Protein AF-A0A1Y2HNV9-F1 (afdb_monomer_lite)

Radius of gyration: 26.34 Å; chains: 1; bounding box: 43×37×82 Å

Foldseek 3Di:
DDDDDDDDPDDPPDDPCCPPPCNCPPHPVVVVVVVVVVVPQPQCVVDDPPDADKWKWWQDPNHTHTDPPVCVVPDDPPTDMDIDGHD

Organism: NCBI:txid765915

pLDDT: mean 73.71, std 15.61, range [43.31, 92.94]

Sequence (87 aa):
MTPPATAVLTKSKEIDISETNIANLGTEIERKVKEASAGTEKAWHAVKDGEIGLWVWRIEQFKVVPVPVQDIGKFYSGDSYIVLKSY

Secondary structure (DSSP, 8-state):
-PPPP-----PPPP--GGGSTTTTTTSHHHHHHHHHHHHT-TTTTT--TT--EEEEEEEETTEEEEPPGGGTT---TT--EEEEEE-

Structure (mmCIF, N/CA/C/O backbone):
data_AF-A0A1Y2HNV9-F1
#
_entry.id   AF-A0A1Y2HNV9-F1
#
loop_
_atom_site.group_PDB
_atom_site.id
_atom_site.type_symbol
_atom_site.label_atom_id
_atom_site.label_alt_id
_atom_site.label_comp_id
_atom_site.label_asym_id
_atom_site.label_entity_id
_atom_site.label_seq_id
_atom_site.pdbx_PDB_ins_code
_atom_site.Cartn_x
_atom_site.Cartn_y
_atom_site.Cartn_z
_atom_site.occupancy
_atom_site.B_iso_or_equiv
_atom_site.auth_seq_id
_atom_site.auth_comp_id
_atom_site.auth_asym_id
_atom_site.auth_atom_id
_atom_site.pdbx_PDB_model_num
ATOM 1 N N . MET A 1 1 ? 28.753 21.734 -71.966 1.00 43.31 1 MET A N 1
ATOM 2 C CA . MET A 1 1 ? 27.966 20.594 -71.449 1.00 43.31 1 MET A CA 1
ATOM 3 C C . MET A 1 1 ? 28.856 19.834 -70.479 1.00 43.31 1 MET A C 1
ATOM 5 O O . MET A 1 1 ? 29.748 19.126 -70.918 1.00 43.31 1 MET A O 1
ATOM 9 N N . THR A 1 2 ? 28.714 20.085 -69.181 1.00 44.75 2 THR A N 1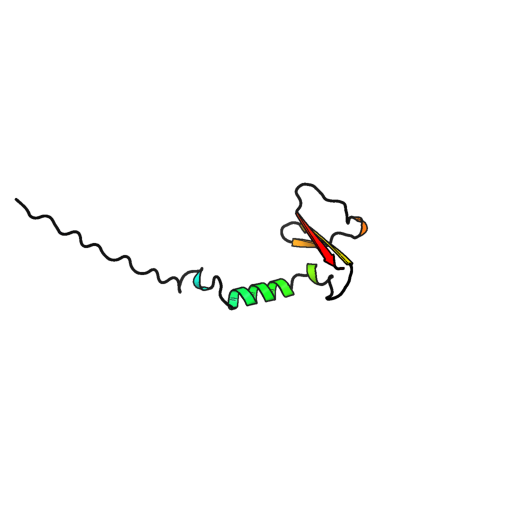
ATOM 10 C CA . THR A 1 2 ? 29.446 19.399 -68.102 1.00 44.75 2 THR A CA 1
ATOM 11 C C . THR A 1 2 ? 28.593 18.230 -67.582 1.00 44.75 2 THR A C 1
ATOM 13 O O . THR A 1 2 ? 27.379 18.403 -67.462 1.00 44.75 2 THR A O 1
ATOM 16 N N . PRO A 1 3 ? 29.162 17.039 -67.318 1.00 54.72 3 PRO A N 1
ATOM 17 C CA . PRO A 1 3 ? 28.394 15.901 -66.807 1.00 54.72 3 PRO A CA 1
ATOM 18 C C . PRO A 1 3 ? 28.011 16.107 -65.326 1.00 54.72 3 PRO A C 1
ATOM 20 O O . PRO A 1 3 ? 28.744 16.785 -64.601 1.00 54.72 3 PRO A O 1
ATOM 23 N N . PRO A 1 4 ? 26.881 15.546 -64.853 1.00 50.00 4 PRO A N 1
ATOM 24 C CA . PRO A 1 4 ? 26.458 15.692 -63.465 1.00 50.00 4 PRO A CA 1
ATOM 25 C C . PRO A 1 4 ? 27.312 14.808 -62.546 1.00 50.00 4 PRO A C 1
ATOM 27 O O . PRO A 1 4 ? 27.547 13.635 -62.833 1.00 50.00 4 PRO A O 1
ATOM 30 N N . ALA A 1 5 ? 27.769 15.375 -61.430 1.00 55.25 5 ALA A N 1
ATOM 31 C CA . ALA A 1 5 ? 28.440 14.630 -60.374 1.00 55.25 5 ALA A CA 1
ATOM 32 C C . ALA A 1 5 ? 27.455 13.633 -59.739 1.00 55.25 5 ALA A C 1
ATOM 34 O O . ALA A 1 5 ? 26.429 14.022 -59.182 1.00 55.25 5 ALA A O 1
ATOM 35 N N . THR A 1 6 ? 27.767 12.343 -59.846 1.00 48.47 6 THR A N 1
ATOM 36 C CA . THR A 1 6 ? 27.035 11.241 -59.218 1.00 48.47 6 THR A CA 1
ATOM 37 C C . THR A 1 6 ? 27.021 11.420 -57.699 1.00 48.47 6 THR A C 1
ATOM 39 O O . THR A 1 6 ? 28.066 11.364 -57.053 1.00 48.47 6 THR A O 1
ATOM 42 N N . ALA A 1 7 ? 25.838 11.629 -57.119 1.00 55.62 7 ALA A N 1
ATOM 43 C CA . ALA A 1 7 ? 25.653 11.650 -55.674 1.00 55.62 7 ALA A CA 1
ATOM 44 C C . ALA A 1 7 ? 25.894 10.242 -55.104 1.00 55.62 7 ALA A C 1
ATOM 46 O O . ALA A 1 7 ? 25.137 9.309 -55.372 1.00 55.62 7 ALA A O 1
ATOM 47 N N . VAL A 1 8 ? 26.960 10.084 -54.322 1.00 53.12 8 VAL A N 1
ATOM 48 C CA . VAL A 1 8 ? 27.223 8.858 -53.563 1.00 53.12 8 VAL A CA 1
ATOM 49 C C . VAL A 1 8 ? 26.334 8.890 -52.317 1.00 53.12 8 VAL A C 1
ATOM 51 O O . VAL A 1 8 ? 26.557 9.685 -51.408 1.00 53.12 8 VAL A O 1
ATOM 54 N N . LEU A 1 9 ? 25.297 8.050 -52.285 1.00 51.47 9 LEU A N 1
ATOM 55 C CA . LEU A 1 9 ? 24.487 7.802 -51.090 1.00 51.47 9 LEU A CA 1
ATOM 56 C C . LEU A 1 9 ? 25.314 6.968 -50.104 1.00 51.47 9 LEU A C 1
ATOM 58 O O . LEU A 1 9 ? 25.379 5.743 -50.203 1.00 51.47 9 LEU A O 1
ATOM 62 N N . THR A 1 10 ? 25.981 7.630 -49.163 1.00 51.34 10 THR A N 1
ATOM 63 C CA . THR A 1 10 ? 26.683 6.960 -48.065 1.00 51.34 10 THR A CA 1
ATOM 64 C C . THR A 1 10 ? 25.651 6.249 -47.187 1.00 51.34 10 THR A C 1
ATOM 66 O O . THR A 1 10 ? 24.822 6.898 -46.550 1.00 51.34 10 THR A O 1
ATOM 69 N N . LYS A 1 11 ? 25.671 4.909 -47.173 1.00 52.47 11 LYS A N 1
ATOM 70 C CA . LYS A 1 11 ? 24.801 4.073 -46.331 1.00 52.47 11 LYS A CA 1
ATOM 71 C C . LYS A 1 11 ? 24.965 4.506 -44.868 1.00 52.47 11 LYS A C 1
ATOM 73 O O . LYS A 1 11 ? 26.084 4.508 -44.355 1.00 52.47 11 LYS A O 1
ATOM 78 N N . SER A 1 12 ? 23.877 4.915 -44.215 1.00 55.16 12 SER A N 1
ATOM 79 C CA . SER A 1 12 ? 23.895 5.309 -42.804 1.00 55.16 12 SER A CA 1
ATOM 80 C C . SER A 1 12 ? 24.425 4.150 -41.961 1.00 55.16 12 SER A C 1
ATOM 82 O O . SER A 1 12 ? 23.953 3.022 -42.095 1.00 55.16 12 SER A O 1
ATOM 84 N N . LYS A 1 13 ? 25.445 4.424 -41.141 1.00 57.69 13 LYS A N 1
ATOM 85 C CA . LYS A 1 13 ? 26.072 3.445 -40.250 1.00 57.69 13 LYS A CA 1
ATOM 86 C C . LYS A 1 13 ? 24.992 2.862 -39.337 1.00 57.69 13 LYS A C 1
ATOM 88 O O . LYS A 1 13 ? 24.282 3.620 -38.680 1.00 57.69 13 LYS A O 1
ATOM 93 N N . GLU A 1 14 ? 24.845 1.540 -39.362 1.00 56.06 14 GLU A N 1
ATOM 94 C CA . GLU A 1 14 ? 23.928 0.802 -38.492 1.00 56.06 14 GLU A CA 1
ATOM 95 C C . GLU A 1 14 ? 24.235 1.209 -37.047 1.00 56.06 14 GLU A C 1
ATOM 97 O O . GLU A 1 14 ? 25.382 1.119 -36.606 1.00 56.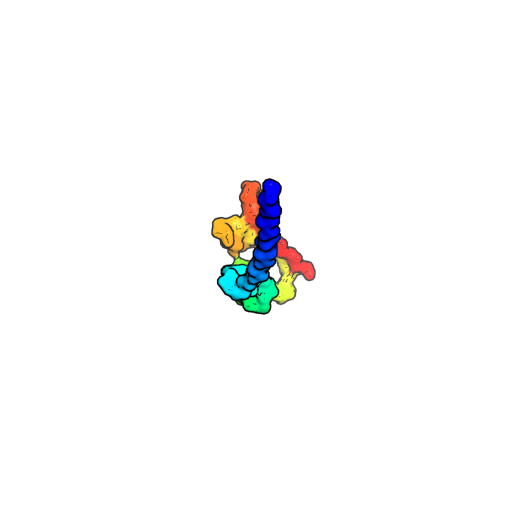06 14 GLU A O 1
ATOM 102 N N . ILE A 1 15 ? 23.249 1.797 -36.364 1.00 55.62 15 ILE A N 1
ATOM 103 C CA . ILE A 1 15 ? 23.441 2.333 -35.018 1.00 55.62 15 ILE A CA 1
ATOM 104 C C . ILE A 1 15 ? 23.576 1.133 -34.091 1.00 55.62 15 ILE A C 1
ATOM 106 O O . ILE A 1 15 ? 22.595 0.452 -33.796 1.00 55.62 15 ILE A O 1
ATOM 110 N N . ASP A 1 16 ? 24.804 0.875 -33.661 1.00 56.53 16 ASP A N 1
ATOM 111 C CA . ASP A 1 16 ? 25.092 -0.099 -32.625 1.00 56.53 16 ASP A CA 1
ATOM 112 C C . ASP A 1 16 ? 24.569 0.451 -31.290 1.00 56.53 16 ASP A C 1
ATOM 114 O O . ASP A 1 16 ? 25.143 1.351 -30.678 1.00 56.53 16 ASP A O 1
ATOM 118 N N . ILE A 1 17 ? 23.390 -0.025 -30.888 1.00 59.34 17 ILE A N 1
ATOM 119 C CA . ILE A 1 17 ? 22.722 0.388 -29.648 1.00 59.34 17 ILE A CA 1
ATOM 120 C C . ILE A 1 17 ? 23.308 -0.305 -28.406 1.00 59.34 17 ILE A C 1
ATOM 122 O O . ILE A 1 17 ? 22.796 -0.100 -27.306 1.00 59.34 17 ILE A O 1
ATOM 126 N N . SER A 1 18 ? 24.353 -1.129 -28.546 1.00 60.38 18 SER A N 1
ATOM 127 C CA . SER A 1 18 ? 24.902 -1.892 -27.418 1.00 60.38 18 SER A CA 1
ATOM 128 C C . SER A 1 18 ? 25.691 -1.015 -26.437 1.00 60.38 18 SER A C 1
ATOM 130 O O . SER A 1 18 ? 25.801 -1.359 -25.263 1.00 60.38 18 SER A O 1
ATOM 132 N N . GLU A 1 19 ? 26.136 0.167 -26.878 1.00 56.88 19 GLU A N 1
ATOM 133 C CA . GLU A 1 19 ? 26.866 1.143 -26.054 1.00 56.88 19 GLU A CA 1
ATOM 134 C C . GLU A 1 19 ? 26.002 2.320 -25.556 1.00 56.88 19 GLU A C 1
ATOM 136 O O . GLU A 1 19 ? 26.523 3.268 -24.968 1.00 56.88 19 GLU A O 1
ATOM 141 N N . THR A 1 20 ? 24.679 2.308 -25.774 1.00 63.53 20 THR A N 1
ATOM 142 C CA . THR A 1 20 ? 23.795 3.370 -25.255 1.00 63.53 20 THR A CA 1
ATOM 143 C C . THR A 1 20 ? 23.243 3.038 -23.867 1.00 63.53 20 THR A C 1
ATOM 145 O O . THR A 1 20 ? 23.106 1.878 -23.487 1.00 63.53 20 THR A O 1
ATOM 148 N N . ASN A 1 21 ? 22.807 4.063 -23.129 1.00 62.56 21 ASN A N 1
ATOM 149 C CA . ASN A 1 21 ? 22.137 3.946 -21.824 1.00 62.56 21 ASN A CA 1
ATOM 150 C C . ASN A 1 21 ? 20.816 3.138 -21.859 1.00 62.56 21 ASN A C 1
ATOM 152 O O . ASN A 1 21 ? 20.171 2.969 -20.829 1.00 62.56 21 ASN A O 1
ATOM 156 N N . ILE A 1 22 ? 20.396 2.667 -23.038 1.00 59.56 22 ILE A N 1
ATOM 157 C CA . ILE A 1 22 ? 19.190 1.867 -23.294 1.00 59.56 22 ILE A CA 1
ATOM 158 C C . ILE A 1 22 ? 19.530 0.387 -23.571 1.00 59.56 22 ILE A C 1
ATOM 160 O O . ILE A 1 22 ? 18.626 -0.435 -23.667 1.00 59.56 22 ILE A O 1
ATOM 164 N N . ALA A 1 23 ? 20.810 0.002 -23.637 1.00 60.22 23 ALA A N 1
ATOM 165 C CA . ALA A 1 23 ? 21.240 -1.341 -24.051 1.00 60.22 23 ALA A CA 1
ATOM 166 C C . ALA A 1 23 ? 20.655 -2.498 -23.214 1.00 60.22 23 ALA A C 1
ATOM 168 O O . ALA A 1 23 ? 20.553 -3.621 -23.701 1.00 60.22 23 ALA A O 1
ATOM 169 N N . ASN A 1 24 ? 20.233 -2.226 -21.975 1.00 57.66 24 ASN A N 1
ATOM 170 C CA . ASN A 1 24 ? 19.697 -3.236 -21.061 1.00 57.66 24 ASN A CA 1
ATOM 171 C C . ASN A 1 24 ? 18.168 -3.212 -20.910 1.00 57.66 24 ASN A C 1
ATOM 173 O O . ASN A 1 24 ? 17.644 -4.015 -20.131 1.00 57.66 24 ASN A O 1
ATOM 177 N N . LEU A 1 25 ? 17.458 -2.346 -21.646 1.00 53.00 25 LEU A N 1
ATOM 178 C CA . LEU A 1 25 ? 15.999 -2.249 -21.577 1.00 53.00 25 LEU A CA 1
ATOM 179 C C . LEU A 1 25 ? 15.335 -3.543 -22.081 1.00 53.00 25 LEU A C 1
ATOM 181 O O . LEU A 1 25 ? 15.451 -3.894 -23.253 1.00 53.00 25 LEU A O 1
ATOM 185 N N . GLY A 1 26 ? 14.655 -4.269 -21.190 1.00 57.53 26 GLY A N 1
ATOM 186 C CA . GLY A 1 26 ? 14.012 -5.562 -21.464 1.00 57.53 26 GLY A CA 1
ATOM 187 C C . GLY A 1 26 ? 14.856 -6.804 -21.143 1.00 57.53 26 GLY A C 1
ATOM 188 O O . GLY A 1 26 ? 14.421 -7.923 -21.418 1.00 57.53 26 GLY A O 1
ATOM 189 N N . THR A 1 27 ? 16.043 -6.644 -20.553 1.00 74.38 27 THR A N 1
ATOM 190 C CA . THR A 1 27 ? 16.913 -7.772 -20.175 1.00 74.38 27 THR A CA 1
ATOM 191 C C . THR A 1 27 ? 16.538 -8.395 -18.824 1.00 74.38 27 THR A C 1
ATOM 193 O O . THR A 1 27 ? 15.894 -7.786 -17.968 1.00 74.38 27 THR A O 1
ATOM 196 N N . GLU A 1 28 ? 17.015 -9.621 -18.593 1.00 62.75 28 GLU A N 1
ATOM 197 C CA . GLU A 1 28 ? 16.927 -10.344 -17.313 1.00 62.75 28 GLU A CA 1
ATOM 198 C C . GLU A 1 28 ? 17.428 -9.507 -16.116 1.00 62.75 28 GLU A C 1
ATOM 200 O O . GLU A 1 28 ? 16.927 -9.646 -15.000 1.00 62.75 28 GLU A O 1
ATOM 205 N N . ILE A 1 29 ? 18.404 -8.617 -16.341 1.00 66.69 29 ILE A N 1
ATOM 206 C CA . ILE A 1 29 ? 18.975 -7.751 -15.303 1.00 66.69 29 ILE A CA 1
ATOM 207 C C . ILE A 1 29 ? 17.951 -6.712 -14.844 1.00 66.69 29 ILE A C 1
ATOM 209 O O . ILE A 1 29 ? 17.744 -6.575 -13.641 1.00 66.69 29 ILE A O 1
ATOM 213 N N . GLU A 1 30 ? 17.258 -6.028 -15.758 1.00 63.16 30 GLU A N 1
ATOM 214 C CA . GLU A 1 30 ? 16.183 -5.103 -15.376 1.00 63.16 30 GLU A CA 1
ATOM 215 C C . GLU A 1 30 ? 15.044 -5.819 -14.653 1.00 63.16 30 GLU A C 1
ATOM 217 O O . GLU A 1 30 ? 14.536 -5.313 -13.650 1.00 63.16 30 GLU A O 1
ATOM 222 N N . ARG A 1 31 ? 14.676 -7.020 -15.118 1.00 65.75 31 ARG A N 1
ATOM 223 C CA . ARG A 1 31 ? 13.655 -7.846 -14.464 1.00 65.75 31 ARG A CA 1
ATOM 224 C C . ARG A 1 31 ? 14.048 -8.166 -13.022 1.00 65.75 31 ARG A C 1
ATOM 226 O O . ARG A 1 31 ? 13.240 -7.960 -12.121 1.00 65.75 31 ARG A O 1
ATOM 233 N N . LYS A 1 32 ? 15.291 -8.601 -12.792 1.00 66.81 32 LYS A N 1
ATOM 234 C CA . LYS A 1 32 ? 15.814 -8.915 -11.453 1.00 66.81 32 LYS A CA 1
ATOM 235 C C . LYS A 1 32 ? 15.968 -7.686 -10.566 1.00 66.81 32 LYS A C 1
ATOM 237 O O . LYS A 1 32 ? 15.649 -7.765 -9.387 1.00 66.81 32 LYS A O 1
ATOM 242 N N . VAL A 1 33 ? 16.431 -6.558 -11.103 1.00 66.50 33 VAL A N 1
ATOM 243 C CA . VAL A 1 33 ? 16.538 -5.303 -10.339 1.00 66.50 33 VAL A CA 1
ATOM 244 C C . VAL A 1 33 ? 15.150 -4.841 -9.905 1.00 66.50 33 VAL A C 1
ATOM 246 O O . VAL A 1 33 ? 14.952 -4.525 -8.736 1.00 66.50 33 VAL A O 1
ATOM 249 N N . LYS A 1 34 ? 14.166 -4.890 -10.807 1.00 65.44 34 LYS A N 1
ATOM 250 C CA . LYS A 1 34 ? 12.775 -4.546 -10.502 1.00 65.44 34 LYS A CA 1
ATOM 251 C C . LYS A 1 34 ? 12.149 -5.501 -9.481 1.00 65.44 34 LYS A C 1
ATOM 253 O O . LYS A 1 34 ? 11.457 -5.043 -8.577 1.00 65.44 34 LYS A O 1
ATOM 258 N N . GLU A 1 35 ? 12.418 -6.801 -9.595 1.00 63.97 35 GLU A N 1
ATOM 259 C CA . GLU A 1 35 ? 11.976 -7.830 -8.642 1.00 63.97 35 GLU A CA 1
ATOM 260 C C . GLU A 1 35 ? 12.603 -7.626 -7.252 1.00 63.97 35 GLU A C 1
ATOM 262 O O . GLU A 1 35 ? 11.894 -7.622 -6.247 1.00 63.97 35 GLU A O 1
ATOM 267 N N . ALA A 1 36 ? 13.910 -7.356 -7.184 1.00 60.94 36 ALA A N 1
ATOM 268 C CA . ALA A 1 36 ? 14.615 -7.069 -5.936 1.00 60.94 36 ALA A CA 1
ATOM 269 C C . ALA A 1 36 ? 14.120 -5.772 -5.275 1.00 60.94 36 ALA A C 1
ATOM 271 O O . ALA A 1 36 ? 13.937 -5.729 -4.058 1.00 60.94 36 ALA A O 1
ATOM 272 N N . SER A 1 37 ? 13.855 -4.724 -6.062 1.00 60.12 37 SER A N 1
ATOM 273 C CA . SER A 1 37 ? 13.244 -3.491 -5.560 1.00 60.12 37 SER A CA 1
ATOM 274 C C . SER A 1 37 ? 11.838 -3.744 -5.013 1.00 60.12 37 SER A C 1
ATOM 276 O O . SER A 1 37 ? 11.557 -3.332 -3.888 1.00 60.12 37 SER A O 1
ATOM 278 N N . ALA A 1 38 ? 10.996 -4.488 -5.740 1.00 60.28 38 ALA A N 1
ATOM 279 C CA . ALA A 1 38 ? 9.649 -4.845 -5.291 1.00 60.28 38 ALA A CA 1
ATOM 280 C C . ALA A 1 38 ? 9.665 -5.641 -3.973 1.00 60.28 38 ALA A C 1
ATOM 282 O O . ALA A 1 38 ? 8.850 -5.384 -3.088 1.00 60.28 38 ALA A O 1
ATOM 283 N N . GLY A 1 39 ? 10.637 -6.543 -3.796 1.00 58.03 39 GLY A N 1
ATOM 284 C CA . GLY A 1 39 ? 10.799 -7.334 -2.571 1.00 58.03 39 GLY A CA 1
ATOM 285 C C . GLY A 1 39 ? 11.240 -6.546 -1.329 1.00 58.03 39 GLY A C 1
ATOM 286 O O . GLY A 1 39 ? 11.147 -7.067 -0.223 1.00 58.03 39 GLY A O 1
ATOM 287 N N . THR A 1 40 ? 11.704 -5.299 -1.472 1.00 60.59 40 THR A N 1
ATOM 288 C CA . THR A 1 40 ? 12.129 -4.455 -0.330 1.00 60.59 40 THR A CA 1
ATOM 289 C C . THR A 1 40 ? 11.102 -3.405 0.070 1.00 60.59 40 THR A C 1
ATOM 291 O O . THR A 1 40 ? 11.294 -2.668 1.047 1.00 60.59 40 THR A O 1
ATOM 294 N N . GLU A 1 41 ? 10.005 -3.308 -0.673 1.00 66.00 41 GLU A N 1
ATOM 295 C CA . GLU A 1 41 ? 9.067 -2.221 -0.492 1.00 66.00 41 GLU A CA 1
ATOM 296 C C . GLU A 1 41 ? 8.212 -2.453 0.757 1.00 66.00 41 GLU A C 1
ATOM 298 O O . GLU A 1 41 ? 7.410 -3.381 0.866 1.00 66.00 41 GLU A O 1
ATOM 303 N N . LYS A 1 42 ? 8.429 -1.583 1.753 1.00 73.31 42 LYS A N 1
ATOM 304 C CA . LYS A 1 42 ? 7.911 -1.767 3.114 1.00 73.31 42 LYS A CA 1
ATOM 305 C C . LYS A 1 42 ? 6.389 -1.871 3.188 1.00 73.31 42 LYS A C 1
ATOM 307 O O . LYS A 1 42 ? 5.882 -2.473 4.130 1.00 73.31 42 LYS A O 1
ATOM 312 N N . ALA A 1 43 ? 5.694 -1.295 2.211 1.00 75.75 43 ALA A N 1
ATOM 313 C CA . ALA A 1 43 ? 4.243 -1.240 2.148 1.00 75.75 43 ALA A CA 1
ATOM 314 C C . ALA A 1 43 ? 3.586 -2.620 1.997 1.00 75.75 43 ALA A C 1
ATOM 316 O O . ALA A 1 43 ? 2.479 -2.809 2.503 1.00 75.75 43 ALA A O 1
ATOM 317 N N . TRP A 1 44 ? 4.270 -3.581 1.365 1.00 78.19 44 TRP A N 1
ATOM 318 C CA . TRP A 1 44 ? 3.707 -4.899 1.057 1.00 78.19 44 TRP A CA 1
ATOM 319 C C . TRP A 1 44 ? 3.892 -5.924 2.176 1.00 78.19 44 TRP A C 1
ATOM 321 O O . TRP A 1 44 ? 3.132 -6.880 2.235 1.00 78.19 44 TRP A O 1
ATOM 331 N N . HIS A 1 45 ? 4.822 -5.711 3.117 1.00 76.06 45 HIS A N 1
ATOM 332 C CA . HIS A 1 45 ? 5.068 -6.656 4.222 1.00 76.06 45 HIS A CA 1
ATOM 333 C C . HIS A 1 45 ? 3.847 -6.901 5.121 1.00 76.06 45 HIS A C 1
ATOM 335 O O . HIS A 1 45 ? 3.798 -7.905 5.828 1.00 76.06 45 HIS A O 1
ATOM 341 N N . ALA A 1 46 ? 2.885 -5.974 5.138 1.00 74.75 46 ALA A N 1
ATOM 342 C CA . ALA A 1 46 ? 1.646 -6.127 5.896 1.00 74.75 46 ALA A CA 1
ATOM 343 C C . ALA A 1 46 ? 0.665 -7.131 5.258 1.00 74.75 46 ALA A C 1
ATOM 345 O O . ALA A 1 46 ? -0.299 -7.528 5.911 1.00 74.75 46 ALA A O 1
ATOM 346 N N . VAL A 1 47 ? 0.895 -7.530 4.005 1.00 82.31 47 VAL A N 1
ATOM 347 C CA . VAL A 1 47 ? 0.112 -8.544 3.297 1.00 82.31 47 VAL A CA 1
ATOM 348 C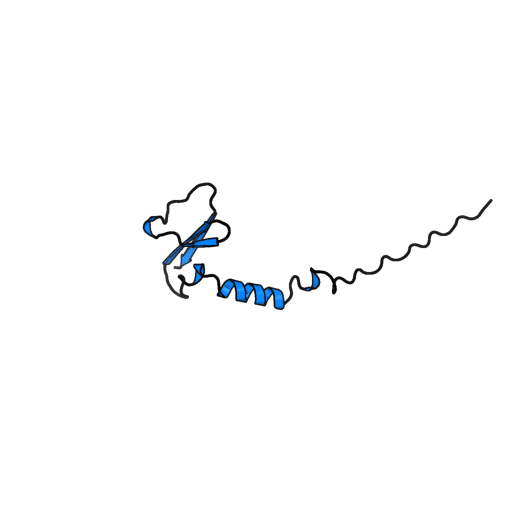 C . VAL A 1 47 ? 0.887 -9.850 3.359 1.00 82.31 47 VAL A C 1
ATOM 350 O O . VAL A 1 47 ? 1.971 -9.956 2.785 1.00 82.31 47 VAL A O 1
ATOM 353 N N . LYS A 1 48 ? 0.349 -10.851 4.052 1.00 79.94 48 LYS A N 1
ATOM 354 C CA . LYS A 1 48 ? 0.893 -12.209 3.981 1.00 79.94 48 LYS A CA 1
ATOM 355 C C . LYS A 1 48 ? 0.146 -13.012 2.933 1.00 79.94 48 LYS A C 1
ATOM 357 O O . LYS A 1 48 ? -1.058 -12.845 2.740 1.00 79.94 48 LYS A O 1
ATOM 362 N N . ASP A 1 49 ? 0.883 -13.900 2.282 1.00 78.12 49 ASP A N 1
ATOM 363 C CA . ASP A 1 49 ? 0.326 -14.832 1.312 1.00 78.12 49 ASP A CA 1
ATOM 364 C C . ASP A 1 49 ? -0.745 -15.713 1.980 1.00 78.12 49 ASP A C 1
ATOM 366 O O . ASP A 1 49 ? -0.528 -16.256 3.067 1.00 78.12 49 ASP A O 1
ATOM 370 N N . GLY A 1 50 ? -1.927 -15.790 1.366 1.00 78.56 50 GLY A N 1
ATOM 371 C CA . GLY A 1 50 ? -3.062 -16.561 1.879 1.00 78.56 50 GLY A CA 1
ATOM 372 C C . GLY A 1 50 ? -3.898 -15.894 2.981 1.00 78.56 50 GLY A C 1
ATOM 373 O O . GLY A 1 50 ? -4.875 -16.499 3.422 1.00 78.56 50 GLY A O 1
ATOM 374 N N . GLU A 1 51 ? -3.586 -14.668 3.426 1.00 85.19 51 GLU A N 1
ATOM 375 C CA . GLU A 1 51 ? -4.499 -13.936 4.315 1.00 85.19 51 GLU A CA 1
ATOM 376 C C . GLU A 1 51 ? -5.716 -13.406 3.535 1.00 85.19 51 GLU A C 1
ATOM 378 O O . GLU A 1 51 ? -5.603 -12.828 2.449 1.00 85.19 51 GLU A O 1
ATOM 383 N N . ILE A 1 52 ? -6.904 -13.594 4.111 1.00 90.31 52 ILE A N 1
ATOM 384 C CA . ILE A 1 52 ? -8.162 -13.029 3.612 1.00 90.31 52 ILE A CA 1
ATOM 385 C C . ILE A 1 52 ? -8.360 -11.685 4.306 1.00 90.31 52 ILE A C 1
ATOM 387 O O . ILE A 1 52 ? -8.368 -11.602 5.534 1.00 90.31 52 ILE A O 1
ATOM 391 N N . GLY A 1 53 ? -8.527 -10.615 3.532 1.00 90.00 53 GLY A N 1
ATOM 392 C CA . GLY A 1 53 ? -8.541 -9.272 4.098 1.00 90.00 53 GLY A CA 1
ATOM 393 C C . GLY A 1 53 ? -8.715 -8.162 3.073 1.00 90.00 53 GLY A C 1
ATOM 394 O O . GLY A 1 53 ? -8.888 -8.400 1.876 1.00 90.00 53 GLY A O 1
ATOM 395 N N . LEU A 1 54 ? -8.716 -6.929 3.578 1.00 90.50 54 LEU A N 1
ATOM 396 C CA . LEU A 1 54 ? -8.727 -5.701 2.792 1.00 90.50 54 LEU A CA 1
ATOM 397 C C . LEU A 1 54 ? -7.556 -4.834 3.247 1.00 90.50 54 LEU A C 1
ATOM 399 O O . LEU A 1 54 ? -7.487 -4.454 4.415 1.00 90.50 54 LEU A O 1
ATOM 403 N N . TRP A 1 55 ? -6.689 -4.482 2.309 1.00 91.31 55 TRP A N 1
ATOM 404 C CA . TRP A 1 55 ? -5.577 -3.570 2.526 1.00 91.31 55 TRP A CA 1
ATOM 405 C C . TRP A 1 55 ? -5.720 -2.387 1.583 1.00 91.31 55 TRP A C 1
ATOM 407 O O . TRP A 1 55 ? -6.050 -2.542 0.406 1.00 91.31 55 TRP A O 1
ATOM 417 N N . VAL A 1 56 ? -5.493 -1.193 2.119 1.00 91.56 56 VAL A N 1
ATOM 418 C CA . VAL A 1 56 ? -5.581 0.053 1.365 1.00 91.56 56 VAL A CA 1
ATOM 419 C C . VAL A 1 56 ? -4.320 0.856 1.624 1.00 91.56 56 VAL A C 1
ATOM 421 O O . VAL A 1 56 ? -3.899 1.010 2.770 1.00 91.56 56 VAL A O 1
ATOM 424 N N . TRP A 1 57 ? -3.742 1.396 0.559 1.00 92.69 57 TRP A N 1
ATOM 425 C CA . TRP A 1 57 ? -2.606 2.306 0.618 1.00 92.69 57 TRP A CA 1
ATOM 426 C C . TRP A 1 57 ? -2.924 3.592 -0.128 1.00 92.69 57 TRP A C 1
ATOM 428 O O . TRP A 1 57 ? -3.670 3.586 -1.107 1.00 92.69 57 TRP A O 1
ATOM 438 N N . ARG A 1 58 ? -2.329 4.691 0.321 1.00 92.94 58 ARG A N 1
ATOM 439 C CA . ARG A 1 58 ? -2.340 5.994 -0.340 1.00 92.94 58 ARG A CA 1
ATOM 440 C C . ARG A 1 58 ? -0.945 6.293 -0.876 1.00 92.94 58 ARG A C 1
ATOM 442 O O . ARG A 1 58 ? 0.054 5.927 -0.258 1.00 92.94 58 ARG A O 1
ATOM 449 N N . ILE A 1 59 ? -0.877 6.960 -2.023 1.00 91.19 59 ILE A N 1
ATOM 450 C CA . ILE A 1 59 ? 0.381 7.457 -2.580 1.00 91.19 59 ILE A CA 1
ATOM 451 C C . ILE A 1 59 ? 0.650 8.856 -2.031 1.00 91.19 59 ILE A C 1
ATOM 453 O O . ILE A 1 59 ? -0.036 9.809 -2.392 1.00 91.19 59 ILE A O 1
ATOM 457 N N . GLU A 1 60 ? 1.672 8.984 -1.189 1.00 89.62 60 GLU A N 1
ATOM 458 C CA . GLU A 1 60 ? 2.118 10.256 -0.620 1.00 89.62 60 GLU A CA 1
ATOM 459 C C . GLU A 1 60 ? 3.560 10.524 -1.054 1.00 89.62 60 GLU A C 1
ATOM 461 O O . GLU A 1 60 ? 4.469 9.771 -0.713 1.00 89.62 60 GLU A O 1
ATOM 466 N N . GLN A 1 61 ? 3.790 11.586 -1.836 1.00 87.06 61 GLN A N 1
ATOM 467 C CA . GLN A 1 61 ? 5.131 11.962 -2.320 1.00 87.06 61 GLN A CA 1
ATOM 468 C C . GLN A 1 61 ? 5.896 10.792 -2.979 1.00 87.06 61 GLN A C 1
ATOM 470 O O . GLN A 1 61 ? 7.057 10.539 -2.657 1.00 87.06 61 GLN A O 1
ATOM 475 N N . PHE A 1 62 ? 5.234 10.059 -3.883 1.00 84.19 62 PHE A N 1
ATOM 476 C CA . PHE A 1 62 ? 5.765 8.849 -4.539 1.00 84.19 62 PHE A CA 1
ATOM 477 C C . PHE A 1 62 ? 6.108 7.687 -3.591 1.00 84.19 62 PHE A C 1
ATOM 479 O O . PHE A 1 62 ? 6.828 6.767 -3.977 1.00 84.19 62 PHE A O 1
ATOM 486 N N . LYS A 1 63 ? 5.584 7.690 -2.363 1.00 84.38 63 LYS A N 1
ATOM 487 C CA . LYS A 1 63 ? 5.710 6.580 -1.415 1.00 84.38 63 LYS A CA 1
ATOM 488 C C . LYS A 1 63 ? 4.353 5.938 -1.183 1.00 84.38 63 LYS A C 1
ATOM 490 O O . LYS A 1 63 ? 3.342 6.625 -1.059 1.00 84.38 63 LYS A O 1
ATOM 495 N N . VAL A 1 64 ? 4.350 4.614 -1.100 1.00 90.12 64 VAL A N 1
ATOM 496 C CA . VAL A 1 64 ? 3.163 3.827 -0.769 1.00 90.12 64 VAL A CA 1
ATOM 497 C C . VAL A 1 64 ? 3.018 3.800 0.755 1.00 90.12 64 VAL A C 1
ATOM 499 O O . VAL A 1 64 ? 3.872 3.244 1.449 1.00 90.12 64 VAL A O 1
ATOM 502 N N . VAL A 1 65 ? 1.965 4.424 1.284 1.00 89.62 65 VAL A N 1
ATOM 503 C CA . VAL A 1 65 ? 1.702 4.534 2.728 1.00 89.62 65 VAL A CA 1
ATOM 504 C C . VAL A 1 65 ? 0.411 3.787 3.075 1.00 89.62 65 VAL A C 1
ATOM 506 O O . VAL A 1 65 ? -0.608 4.022 2.427 1.00 89.62 65 VAL A O 1
ATOM 509 N N . PRO A 1 66 ? 0.411 2.874 4.064 1.00 90.94 66 PRO A N 1
ATOM 510 C CA . PRO A 1 66 ? -0.800 2.160 4.460 1.00 90.94 66 PRO A CA 1
ATOM 511 C C . PRO A 1 66 ? -1.823 3.113 5.084 1.00 90.94 66 PRO A C 1
ATOM 513 O O . PRO A 1 66 ? -1.490 3.918 5.955 1.00 90.94 66 PRO A O 1
ATOM 516 N N . VAL A 1 67 ? -3.078 3.000 4.654 1.00 90.81 67 VAL A N 1
ATOM 517 C CA . VAL A 1 67 ? -4.190 3.772 5.216 1.00 90.81 67 VAL A CA 1
ATOM 518 C C . VAL A 1 67 ? -4.622 3.127 6.538 1.00 90.81 67 VAL A C 1
ATOM 520 O O . VAL A 1 67 ? -4.837 1.911 6.578 1.00 90.81 67 VAL A O 1
ATOM 523 N N . PRO A 1 68 ? -4.771 3.903 7.627 1.00 89.25 68 PRO A N 1
ATOM 524 C CA . PRO A 1 68 ? -5.306 3.391 8.882 1.00 89.25 68 PRO A CA 1
ATOM 525 C C . PRO A 1 68 ? -6.686 2.757 8.688 1.00 89.25 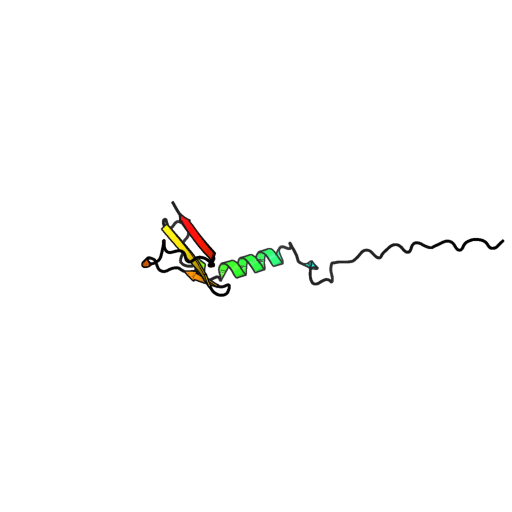68 PRO A C 1
ATOM 527 O O . PRO A 1 68 ? -7.529 3.298 7.977 1.00 89.25 68 PRO A O 1
ATOM 530 N N . VAL A 1 69 ? -6.961 1.647 9.380 1.00 86.31 69 VAL A N 1
ATOM 531 C CA . VAL A 1 69 ? -8.227 0.896 9.242 1.00 86.31 69 VAL A CA 1
ATOM 532 C C . VAL A 1 69 ? -9.466 1.773 9.483 1.00 86.31 69 VAL A C 1
ATOM 534 O O . VAL A 1 69 ? -10.497 1.578 8.850 1.00 86.31 69 VAL A O 1
ATOM 537 N N . GLN A 1 70 ? -9.350 2.777 10.355 1.00 89.50 70 GLN A N 1
ATOM 538 C CA . GLN A 1 70 ? -10.417 3.733 10.684 1.00 89.50 70 GLN A CA 1
ATOM 539 C C . GLN A 1 70 ? -10.778 4.685 9.530 1.00 89.50 70 GLN A C 1
ATOM 541 O O . GLN A 1 70 ? -11.869 5.255 9.518 1.00 89.50 70 GLN A O 1
ATOM 546 N N . ASP A 1 71 ? -9.864 4.867 8.578 1.00 88.81 71 ASP A N 1
ATOM 547 C CA . ASP A 1 71 ? -10.019 5.752 7.424 1.00 88.81 71 ASP A CA 1
ATOM 548 C C . ASP A 1 71 ? -10.219 4.981 6.115 1.00 88.81 71 ASP A C 1
ATOM 550 O O . ASP A 1 71 ? -10.424 5.589 5.063 1.00 88.81 71 ASP A O 1
ATOM 554 N N . ILE A 1 72 ? -10.235 3.645 6.164 1.00 88.62 72 ILE A N 1
ATOM 555 C CA . ILE A 1 72 ? -10.634 2.821 5.023 1.00 88.62 72 ILE A CA 1
ATOM 556 C C . ILE A 1 72 ? -12.073 3.189 4.634 1.00 88.62 72 ILE A C 1
ATOM 558 O O . ILE A 1 72 ? -13.008 3.037 5.417 1.00 88.62 72 ILE A O 1
ATOM 562 N N . GLY A 1 73 ? -12.239 3.683 3.405 1.00 86.06 73 GLY A N 1
ATOM 563 C CA . GLY A 1 73 ? -13.510 4.191 2.878 1.00 86.06 73 GLY A CA 1
ATOM 564 C C . GLY A 1 73 ? -13.578 5.716 2.758 1.00 86.06 73 GLY A C 1
ATOM 565 O O . GLY A 1 73 ? -14.478 6.225 2.091 1.00 86.06 73 GLY A O 1
ATOM 566 N N . LYS A 1 74 ? -12.619 6.456 3.330 1.00 90.31 74 LYS A N 1
ATOM 567 C CA . LYS A 1 74 ? -12.460 7.897 3.099 1.00 90.31 74 LYS A CA 1
ATOM 568 C C . LYS A 1 74 ? -11.411 8.124 2.016 1.00 90.31 74 LYS A C 1
ATOM 570 O O . LYS A 1 74 ? -10.222 7.922 2.240 1.00 90.31 74 LYS A O 1
ATOM 575 N N . PHE A 1 75 ? -11.858 8.566 0.847 1.00 91.31 75 PHE A N 1
ATOM 576 C CA . PHE A 1 75 ? -10.981 8.869 -0.279 1.00 91.31 75 PHE A CA 1
ATOM 577 C C . PHE A 1 75 ? -10.943 10.373 -0.518 1.00 91.31 75 PHE A C 1
ATOM 579 O O . PHE A 1 75 ? -11.979 11.015 -0.688 1.00 91.31 75 PHE A O 1
ATOM 586 N N . TYR A 1 76 ? -9.738 10.931 -0.526 1.00 91.12 76 TYR A N 1
ATOM 587 C CA . TYR A 1 76 ? -9.512 12.338 -0.835 1.00 91.12 76 TYR A CA 1
ATOM 588 C C . TYR A 1 76 ? -9.338 12.526 -2.348 1.00 91.12 76 TYR A C 1
ATOM 590 O O . TYR A 1 76 ? -8.608 11.780 -3.002 1.00 91.12 76 TYR A O 1
ATOM 598 N N . SER A 1 77 ? -10.028 13.520 -2.911 1.00 92.06 77 SER A N 1
ATOM 599 C CA . SER A 1 77 ? -9.928 13.862 -4.333 1.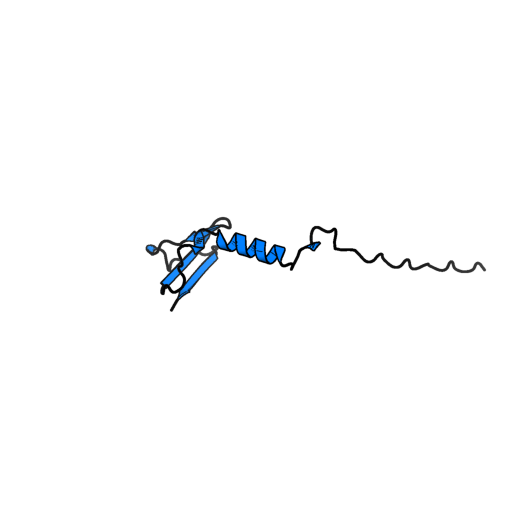00 92.06 77 SER A CA 1
ATOM 600 C C . SER A 1 77 ? -8.562 14.472 -4.649 1.00 92.06 77 SER A C 1
ATOM 602 O O . SER A 1 77 ? -8.146 15.418 -3.987 1.00 92.06 77 SER A O 1
ATOM 604 N N . GLY A 1 78 ? -7.901 13.972 -5.695 1.00 91.19 78 GLY A N 1
ATOM 605 C CA . GLY A 1 78 ? -6.557 14.401 -6.108 1.00 91.19 78 GLY A CA 1
ATOM 606 C C . GLY A 1 78 ? -5.431 13.480 -5.632 1.00 91.19 78 GLY A C 1
ATOM 607 O O . GLY A 1 78 ? -4.316 13.581 -6.137 1.00 91.19 78 GLY A O 1
ATOM 608 N N . ASP A 1 79 ? -5.727 12.544 -4.732 1.00 92.38 79 ASP A N 1
ATOM 609 C CA . ASP A 1 79 ? -4.803 11.486 -4.337 1.00 92.38 79 ASP A CA 1
ATOM 610 C C . ASP A 1 79 ? -5.034 10.199 -5.131 1.00 92.38 79 ASP A C 1
ATOM 612 O O . ASP A 1 79 ? -6.101 9.963 -5.699 1.00 92.38 79 ASP A O 1
ATOM 616 N N . SER A 1 80 ? -4.021 9.336 -5.130 1.00 91.94 80 SER A N 1
ATOM 617 C CA . SER A 1 80 ? -4.102 7.984 -5.684 1.00 91.94 80 SER A CA 1
ATOM 618 C C . SER A 1 80 ? -4.052 6.945 -4.570 1.00 91.94 80 SER A C 1
ATOM 620 O O . SER A 1 80 ? -3.296 7.096 -3.606 1.00 91.94 80 SER A O 1
ATOM 622 N N . TYR A 1 81 ? -4.837 5.880 -4.722 1.00 92.56 81 TYR A N 1
ATOM 623 C CA . TYR A 1 81 ? -4.947 4.796 -3.750 1.00 92.56 81 TYR A CA 1
ATOM 624 C C . TYR A 1 81 ? -4.757 3.441 -4.424 1.00 92.56 81 TYR A C 1
ATOM 626 O O . TYR A 1 81 ? -5.151 3.247 -5.573 1.00 92.56 81 TYR A O 1
ATOM 634 N N . ILE A 1 82 ? -4.188 2.500 -3.681 1.00 91.81 82 ILE A N 1
ATOM 635 C CA . ILE A 1 82 ? -4.073 1.091 -4.052 1.00 91.81 82 ILE A CA 1
ATOM 636 C C . ILE A 1 82 ? -4.976 0.310 -3.105 1.00 91.81 82 ILE A C 1
ATOM 638 O O . ILE A 1 82 ? -4.917 0.511 -1.893 1.00 91.81 82 ILE A O 1
ATOM 642 N N . VAL A 1 83 ? -5.814 -0.570 -3.648 1.00 91.44 83 VAL A N 1
ATOM 643 C CA . VAL A 1 83 ? -6.734 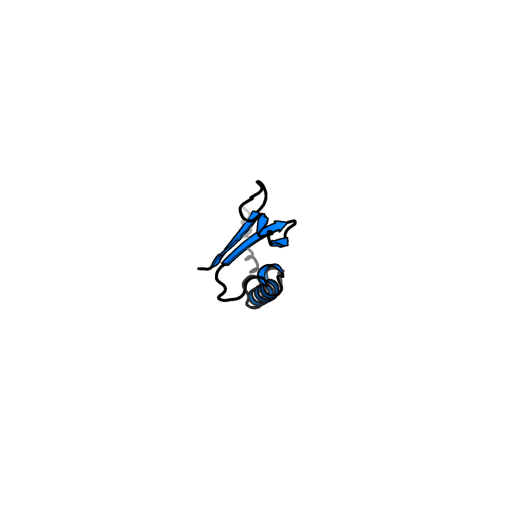-1.401 -2.865 1.00 91.44 83 VAL A CA 1
ATOM 644 C C . VAL A 1 83 ? -6.496 -2.858 -3.226 1.00 91.44 83 VAL A C 1
ATOM 646 O O . VAL A 1 83 ? -6.600 -3.233 -4.392 1.00 91.44 83 VAL A O 1
ATOM 649 N N . LEU A 1 84 ? -6.209 -3.677 -2.218 1.00 90.56 84 LEU A N 1
ATOM 650 C CA . LEU A 1 84 ? -6.099 -5.123 -2.343 1.00 90.56 84 LEU A CA 1
ATOM 651 C C . LEU A 1 84 ? -7.185 -5.774 -1.496 1.00 90.56 84 LEU A C 1
ATOM 653 O O . LEU A 1 84 ? -7.224 -5.601 -0.278 1.00 90.56 84 LEU A O 1
ATOM 657 N N . LYS A 1 85 ? -8.047 -6.551 -2.144 1.00 90.00 85 LYS A N 1
ATOM 658 C CA . LYS A 1 85 ? -9.047 -7.385 -1.486 1.00 90.00 85 LYS A CA 1
ATOM 659 C C . LYS A 1 85 ? -8.752 -8.845 -1.810 1.00 90.00 85 LYS A C 1
ATOM 661 O O . LYS A 1 85 ? -8.741 -9.217 -2.979 1.00 90.00 85 LYS A O 1
ATOM 666 N N . SER A 1 86 ? -8.530 -9.639 -0.771 1.00 90.19 86 SER A N 1
ATOM 667 C CA . SER A 1 86 ? -8.368 -11.094 -0.843 1.00 90.19 86 SER A CA 1
ATOM 668 C C . SER A 1 86 ? -9.647 -11.771 -0.332 1.00 90.19 86 SER A C 1
ATOM 670 O O . SER A 1 86 ? -10.279 -11.236 0.592 1.00 90.19 86 SER A O 1
ATOM 672 N N . TYR A 1 87 ? -10.047 -12.886 -0.951 1.00 84.25 87 TYR A N 1
ATOM 673 C CA . TYR A 1 87 ? -11.293 -13.628 -0.698 1.00 84.25 87 TYR A CA 1
ATOM 674 C C . TYR A 1 87 ? -11.022 -15.103 -0.424 1.00 84.25 87 TYR A C 1
ATOM 676 O O . TYR A 1 87 ? -10.135 -15.661 -1.105 1.00 84.25 87 TYR A O 1
#

InterPro domains:
  IPR029006 ADF-H/Gelsolin-like domain superfamily [G3DSA:3.40.20.10] (38-87)